Protein AF-X1VGZ5-F1 (afdb_monomer_lite)

Secondary structure (DSSP, 8-state):
----HHHHHTT-----HHHHHHHHHHHHHHS--S-THHHHTT-GGGTTS-HHHHHHHHHHHHHHHHHHHHHHT---EEEES--HHHHHHHHHHHHHTT--EEEEEE-SSTT-EEEESSTT--GGGS-TTS-----HHHHHHHHHHHHHHHHHHT--

Radius of gyration: 18.57 Å; chains: 1; bounding box: 44×30×51 Å

Foldseek 3Di:
DDPPPPLVVLVPDDDDLVVLVVLLVVVVVLFPDPHLCQLPVPPPVCPPPDVSVSSSSLSSLLVSLLVVCVVVVQQEAEDEDDRRNNLVSNVRSCVSVVHFYWYWYDDPDPPDIDIDRDPPPDPVPPPPVDDPPDDPVSVVVVVVVVVVVVVVVVPD

Sequence (156 aa):
LSAFPLADNAYRSTRDITEIEAECKSINEEYPFPSLKVLYFADRELQREPEKLCIERSVRYIRSLERLFEKEQIHILISSVGGEMGRTSTYYVAQKMNVPTYYFNYFPFYDTHVILKKLDANLLSVDMSKKLDLSEQEWRRAEEIIEQVRRANVSV

pLDDT: mean 73.47, std 17.09, range [29.59, 92.25]

Structure (mmCIF, N/CA/C/O backbone):
data_AF-X1VGZ5-F1
#
_entry.id   AF-X1VGZ5-F1
#
loop_
_atom_site.group_PDB
_atom_site.id
_atom_site.type_symbol
_atom_site.label_atom_id
_atom_site.label_alt_id
_atom_site.label_comp_id
_atom_site.label_asym_id
_atom_site.label_entity_id
_atom_site.label_seq_id
_atom_site.pdbx_PDB_ins_code
_atom_site.Cartn_x
_atom_site.Cartn_y
_atom_site.Cartn_z
_atom_site.occupancy
_atom_site.B_iso_or_equiv
_atom_site.auth_seq_id
_atom_site.auth_comp_id
_atom_site.auth_asym_id
_atom_site.auth_atom_id
_atom_site.pdbx_PDB_model_num
ATOM 1 N N . LEU A 1 1 ? 1.182 18.847 -10.108 1.00 29.84 1 LEU A N 1
ATOM 2 C CA . LEU A 1 1 ? 0.117 18.019 -10.717 1.00 29.84 1 LEU A CA 1
ATOM 3 C C . LEU A 1 1 ? -0.317 16.997 -9.674 1.00 29.84 1 LEU A C 1
ATOM 5 O O . LEU A 1 1 ? 0.401 16.041 -9.422 1.00 29.84 1 LEU A O 1
ATOM 9 N N . SER A 1 2 ? -1.401 17.304 -8.962 1.00 29.59 2 SER A N 1
ATOM 10 C CA . SER A 1 2 ? -1.931 16.550 -7.820 1.00 29.59 2 SER A CA 1
ATOM 11 C C . SER A 1 2 ? -2.699 15.315 -8.302 1.00 29.59 2 SER A C 1
ATOM 13 O O . SER A 1 2 ? -3.854 15.423 -8.706 1.00 29.59 2 SER A O 1
ATOM 15 N N . ALA A 1 3 ? -2.058 14.148 -8.296 1.00 30.77 3 ALA A N 1
ATOM 16 C CA . ALA A 1 3 ? -2.617 12.925 -8.877 1.00 30.77 3 ALA A CA 1
ATOM 17 C C . ALA A 1 3 ? -3.533 12.101 -7.941 1.00 30.77 3 ALA A C 1
ATOM 19 O O . ALA A 1 3 ? -3.891 10.987 -8.298 1.00 30.77 3 ALA A O 1
ATOM 20 N N . PHE A 1 4 ? -3.965 12.615 -6.779 1.00 40.72 4 PHE A N 1
ATOM 21 C CA . PHE A 1 4 ? -4.873 11.875 -5.879 1.00 40.72 4 PHE A CA 1
ATOM 22 C C . PHE A 1 4 ? -6.120 12.648 -5.377 1.00 40.72 4 PHE A C 1
ATOM 24 O O . PHE A 1 4 ? -6.412 12.620 -4.183 1.00 40.72 4 PHE A O 1
ATOM 31 N N . PRO A 1 5 ? -6.949 13.273 -6.243 1.00 35.72 5 PRO A N 1
ATOM 32 C CA . PRO A 1 5 ? -8.217 13.879 -5.801 1.00 35.72 5 PRO A CA 1
ATOM 33 C C . PRO A 1 5 ? -9.252 12.855 -5.289 1.00 35.72 5 PRO A C 1
ATOM 35 O O . PRO A 1 5 ? -10.221 13.222 -4.626 1.00 35.72 5 PRO A O 1
ATOM 38 N N . LEU A 1 6 ? -9.074 11.565 -5.604 1.00 39.41 6 LEU A N 1
ATOM 39 C CA . LEU A 1 6 ? -10.012 10.500 -5.231 1.00 39.41 6 LEU A CA 1
ATOM 40 C C . LEU A 1 6 ? -9.870 10.050 -3.767 1.00 39.41 6 LEU A C 1
ATOM 42 O O . LEU A 1 6 ? -10.851 9.599 -3.180 1.00 39.41 6 LEU A O 1
ATOM 46 N N . ALA A 1 7 ? -8.696 10.227 -3.152 1.00 40.31 7 ALA A N 1
ATOM 47 C CA . ALA A 1 7 ? -8.499 9.928 -1.732 1.00 40.31 7 ALA A CA 1
ATOM 48 C C . ALA A 1 7 ? -8.963 11.084 -0.823 1.00 40.31 7 ALA A C 1
ATOM 50 O O . ALA A 1 7 ? -9.527 10.836 0.242 1.00 40.31 7 ALA A O 1
ATOM 51 N N . ASP A 1 8 ? -8.810 12.335 -1.271 1.00 38.69 8 ASP A N 1
ATOM 52 C CA . ASP A 1 8 ? -9.195 13.531 -0.501 1.00 38.69 8 ASP A CA 1
ATOM 53 C C . ASP A 1 8 ? -10.716 13.713 -0.367 1.00 38.69 8 ASP A C 1
ATOM 55 O O . ASP A 1 8 ? -11.207 14.212 0.647 1.00 38.69 8 ASP A O 1
ATOM 59 N N . ASN A 1 9 ? -11.505 13.263 -1.347 1.00 36.88 9 ASN A N 1
ATOM 60 C CA . ASN A 1 9 ? -12.968 13.315 -1.242 1.00 36.88 9 ASN A CA 1
ATOM 61 C C . ASN A 1 9 ? -13.556 12.167 -0.401 1.00 36.88 9 ASN A C 1
ATOM 63 O O . ASN A 1 9 ? -14.616 12.335 0.201 1.00 36.88 9 ASN A O 1
ATOM 67 N N . ALA A 1 10 ? -12.850 11.037 -0.270 1.00 43.88 10 ALA A N 1
ATOM 68 C CA . ALA A 1 10 ? -13.209 9.962 0.664 1.00 43.88 10 ALA A CA 1
ATOM 69 C C . ALA A 1 10 ? -12.905 10.319 2.138 1.00 43.88 10 ALA A C 1
ATOM 71 O O . ALA A 1 10 ? -13.351 9.636 3.061 1.00 43.88 10 ALA A O 1
ATOM 72 N N . TYR A 1 11 ? -12.168 11.410 2.369 1.00 47.75 11 TYR A N 1
ATOM 73 C CA . TYR A 1 11 ? -11.652 11.821 3.674 1.00 47.75 11 TYR A CA 1
ATOM 74 C C . TYR A 1 11 ? -12.728 12.382 4.624 1.00 47.75 11 TYR A C 1
ATOM 76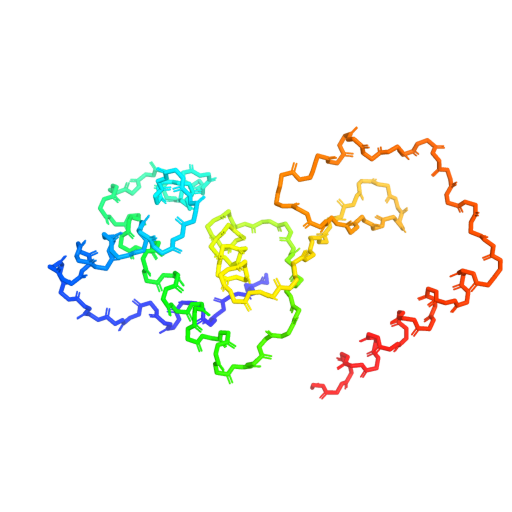 O O . TYR A 1 11 ? -12.555 12.347 5.842 1.00 47.75 11 TYR A O 1
ATOM 84 N N . ARG A 1 12 ? -13.867 12.863 4.099 1.00 43.47 12 ARG A N 1
ATOM 85 C CA . ARG A 1 12 ? -14.911 13.590 4.858 1.00 43.47 12 ARG A CA 1
ATOM 86 C C . ARG A 1 12 ? -16.073 12.721 5.368 1.00 43.47 12 ARG A C 1
ATOM 88 O O . ARG A 1 12 ? -17.225 13.137 5.318 1.00 43.47 12 ARG A O 1
ATOM 95 N N . SER A 1 13 ? -15.800 11.521 5.874 1.00 47.62 13 SER A N 1
ATOM 96 C CA . SER A 1 13 ? -16.806 10.708 6.583 1.00 47.62 13 SER A CA 1
ATOM 97 C C . SER A 1 13 ? -16.559 10.748 8.095 1.00 47.62 13 SER A C 1
ATOM 99 O O . SER A 1 13 ? -15.479 10.414 8.562 1.00 47.62 13 SER A O 1
ATOM 101 N N . THR A 1 14 ? -17.524 11.200 8.886 1.00 44.59 14 THR A N 1
ATOM 102 C CA . THR A 1 14 ? -17.449 11.332 10.352 1.00 44.59 14 THR A CA 1
ATOM 103 C C . THR A 1 14 ? -17.743 9.998 11.052 1.00 44.59 14 THR A C 1
ATOM 105 O O . THR A 1 14 ? -18.816 9.842 11.630 1.00 44.59 14 THR A O 1
ATOM 108 N N . ARG A 1 15 ? -16.843 9.011 10.964 1.00 55.06 15 ARG A N 1
ATOM 109 C CA . ARG A 1 15 ? -16.943 7.803 11.806 1.00 55.06 15 ARG A CA 1
ATOM 110 C C . ARG A 1 15 ? -16.555 8.114 13.252 1.00 55.06 15 ARG A C 1
ATOM 112 O O . ARG A 1 15 ? -15.675 8.947 13.477 1.00 55.06 15 ARG A O 1
ATOM 119 N N . ASP A 1 16 ? -17.233 7.472 14.201 1.00 61.25 16 ASP A N 1
ATOM 120 C CA . ASP A 1 16 ? -16.986 7.636 15.638 1.00 61.25 16 ASP A CA 1
ATOM 121 C C . ASP A 1 16 ? -15.626 7.018 16.021 1.00 61.25 16 ASP A C 1
ATOM 123 O O . ASP A 1 16 ? -15.135 6.075 15.402 1.00 61.25 16 ASP A O 1
ATOM 127 N N . ILE A 1 17 ? -14.982 7.560 17.048 1.00 61.06 17 ILE A N 1
ATOM 128 C CA . ILE A 1 17 ? -13.629 7.194 17.479 1.00 61.06 17 ILE A CA 1
ATOM 129 C C . ILE A 1 17 ? -13.550 5.747 17.985 1.00 61.06 17 ILE A C 1
ATOM 131 O O . ILE A 1 17 ? -12.519 5.093 17.842 1.00 61.06 17 ILE A O 1
ATOM 135 N N . THR A 1 18 ? -14.659 5.243 18.526 1.00 61.91 18 THR A N 1
ATOM 136 C CA . THR A 1 18 ? -14.844 3.855 18.968 1.00 61.91 18 THR A CA 1
ATOM 137 C C . THR A 1 18 ? 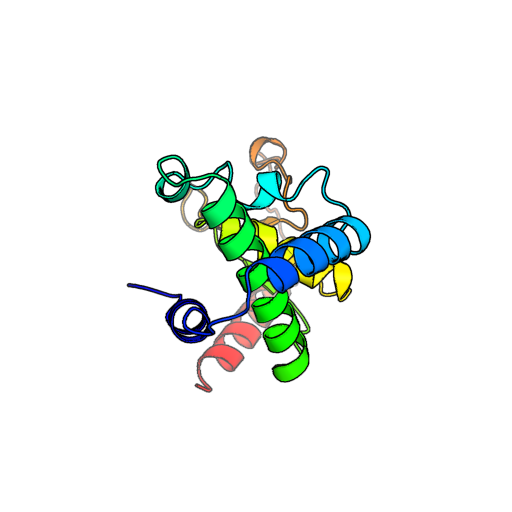-14.875 2.882 17.786 1.00 61.91 18 THR A C 1
ATOM 139 O O . THR A 1 18 ? -14.336 1.779 17.876 1.00 61.91 18 THR A O 1
ATOM 142 N N . GLU A 1 19 ? -15.413 3.307 16.641 1.00 76.81 19 GLU A N 1
ATOM 143 C CA . GLU A 1 19 ? -15.380 2.535 15.396 1.00 76.81 19 GLU A CA 1
ATOM 144 C C . GLU A 1 19 ? -13.953 2.450 14.843 1.00 76.81 19 GLU A C 1
ATOM 146 O O . GLU A 1 19 ? -13.556 1.404 14.338 1.00 76.81 19 GLU A O 1
ATOM 151 N N . ILE A 1 20 ? -13.148 3.510 14.986 1.00 78.62 20 ILE A N 1
ATOM 152 C CA . ILE A 1 20 ? -11.747 3.520 14.534 1.00 78.62 20 ILE A CA 1
ATOM 153 C C . ILE A 1 20 ? -10.878 2.545 15.334 1.00 78.62 20 ILE A C 1
ATOM 155 O O . ILE A 1 20 ? -10.014 1.897 14.749 1.00 78.62 20 ILE A O 1
ATOM 159 N N . GLU A 1 21 ? -11.090 2.401 16.643 1.00 82.00 21 GLU A N 1
ATOM 160 C CA . GLU A 1 21 ? -10.340 1.438 17.465 1.00 82.00 21 GLU A CA 1
ATOM 161 C C . GLU A 1 21 ? -10.685 -0.015 17.108 1.00 82.00 21 GLU A C 1
ATOM 163 O O . GLU A 1 21 ? -9.785 -0.848 16.958 1.00 82.00 21 GLU A O 1
ATOM 168 N N . ALA A 1 22 ? -11.971 -0.312 16.904 1.00 85.12 22 ALA A N 1
ATOM 169 C CA . ALA A 1 22 ? -12.416 -1.626 16.448 1.00 85.12 22 ALA A CA 1
ATOM 170 C C . ALA A 1 22 ? -11.883 -1.952 15.041 1.00 85.12 22 ALA A C 1
ATOM 172 O O . ALA A 1 22 ? -11.348 -3.038 14.814 1.00 85.12 22 ALA A O 1
ATOM 173 N N . GLU A 1 23 ? -11.956 -0.994 14.116 1.00 87.00 23 GLU A N 1
ATOM 174 C CA . GLU A 1 23 ? -11.421 -1.127 12.758 1.00 87.00 23 GLU A CA 1
ATOM 175 C C . GLU A 1 23 ? -9.897 -1.287 12.761 1.00 87.00 23 GLU A C 1
ATOM 177 O O . GLU A 1 23 ? -9.363 -2.134 12.056 1.00 87.00 23 GLU A O 1
ATOM 182 N N . CYS A 1 24 ? -9.183 -0.534 13.599 1.00 87.88 24 CYS A N 1
ATOM 183 C CA . CYS A 1 24 ? -7.741 -0.668 13.789 1.00 87.88 24 CYS A CA 1
ATOM 184 C C . CYS A 1 24 ? -7.366 -2.098 14.195 1.00 87.88 24 CYS A C 1
ATOM 186 O O . CYS A 1 24 ? -6.453 -2.690 13.614 1.00 87.88 24 CYS A O 1
ATOM 188 N N . LYS A 1 25 ? -8.090 -2.682 15.157 1.00 87.81 25 LYS A N 1
ATOM 189 C CA . LYS A 1 25 ? -7.889 -4.077 15.558 1.00 87.81 25 LYS A CA 1
ATOM 190 C C . LYS A 1 25 ? -8.152 -5.038 14.395 1.00 87.81 25 LYS A C 1
ATOM 192 O O . LYS A 1 25 ? -7.287 -5.856 14.104 1.00 87.81 25 LYS A O 1
ATOM 197 N N . SER A 1 26 ? -9.284 -4.887 13.707 1.00 89.94 26 SER A N 1
ATOM 198 C CA . SER A 1 26 ? -9.655 -5.723 12.555 1.00 89.94 26 SER A CA 1
ATOM 199 C C . SER A 1 26 ? -8.583 -5.694 11.462 1.00 89.94 26 SER A C 1
ATOM 201 O O . SER A 1 26 ? -8.126 -6.733 11.001 1.00 89.94 26 SER A O 1
ATOM 203 N N . ILE A 1 27 ? -8.087 -4.507 11.102 1.00 90.44 27 ILE A N 1
ATOM 204 C CA . ILE A 1 27 ? -7.053 -4.370 10.070 1.00 90.44 27 ILE A CA 1
ATOM 205 C C . ILE A 1 27 ? -5.731 -5.017 10.523 1.00 90.44 27 ILE A C 1
ATOM 207 O O . ILE A 1 27 ? -5.089 -5.687 9.717 1.00 90.44 27 ILE A O 1
ATOM 211 N N . ASN A 1 28 ? -5.321 -4.873 11.789 1.00 88.94 28 ASN A N 1
ATOM 212 C CA . ASN A 1 28 ? -4.113 -5.552 12.286 1.00 88.94 28 ASN A CA 1
ATOM 213 C C . ASN A 1 28 ? -4.223 -7.091 12.219 1.00 88.94 28 ASN A C 1
ATOM 215 O O . ASN A 1 28 ? -3.198 -7.761 12.138 1.00 88.94 28 ASN A O 1
ATOM 219 N N . GLU A 1 29 ? -5.434 -7.653 12.266 1.00 90.12 29 GLU A N 1
ATOM 220 C CA . GLU A 1 29 ? -5.677 -9.096 12.125 1.00 90.12 29 GLU A CA 1
ATOM 221 C C . GLU A 1 29 ? -5.744 -9.533 10.648 1.00 90.12 29 GLU A C 1
ATOM 223 O O . GLU A 1 29 ? -5.304 -10.627 10.299 1.00 90.12 29 GLU A O 1
ATOM 228 N N . GLU A 1 30 ? -6.273 -8.678 9.768 1.00 92.19 30 GLU A N 1
ATOM 229 C CA . GLU A 1 30 ? -6.483 -8.975 8.344 1.00 92.19 30 GLU A CA 1
ATOM 230 C C . GLU A 1 30 ? -5.215 -8.860 7.483 1.00 92.19 30 GLU A C 1
ATOM 232 O O . GLU A 1 30 ? -5.131 -9.494 6.428 1.00 92.19 30 GLU A O 1
ATOM 237 N N . TYR A 1 31 ? -4.248 -8.032 7.888 1.00 90.81 31 TYR A N 1
ATOM 238 C CA . TYR A 1 31 ? -3.082 -7.698 7.073 1.00 90.81 31 TYR A CA 1
ATOM 239 C C . TYR A 1 31 ? -1.763 -8.150 7.708 1.00 90.81 31 TYR A C 1
ATOM 241 O O . TYR A 1 31 ? -1.546 -7.957 8.902 1.00 90.81 31 TYR A O 1
ATOM 249 N N . PRO A 1 32 ? -0.808 -8.667 6.911 1.00 83.31 32 PRO A N 1
ATOM 250 C CA . PRO A 1 32 ? 0.450 -9.210 7.418 1.00 83.31 32 PRO A CA 1
ATOM 251 C C . PRO A 1 32 ? 1.512 -8.122 7.664 1.00 83.31 32 PRO A C 1
ATOM 253 O O . PRO A 1 32 ? 2.673 -8.298 7.294 1.00 83.31 32 PRO A O 1
ATOM 256 N N . PHE A 1 33 ? 1.143 -6.977 8.246 1.00 83.69 33 PHE A N 1
ATOM 257 C CA . PHE A 1 33 ? 2.120 -5.966 8.655 1.00 83.69 33 PHE A CA 1
ATOM 258 C C . PHE A 1 33 ? 2.448 -6.057 10.155 1.00 83.69 33 PHE A C 1
ATOM 260 O O . PHE A 1 33 ? 1.590 -6.427 10.949 1.00 83.69 33 PHE A O 1
ATOM 267 N N . PRO A 1 34 ? 3.668 -5.676 10.588 1.00 81.81 34 PRO A N 1
ATOM 268 C CA . PRO A 1 34 ? 4.038 -5.721 12.008 1.00 81.81 34 PRO A CA 1
ATOM 269 C C . PRO A 1 34 ? 3.218 -4.768 12.890 1.00 81.81 34 PRO A C 1
ATOM 271 O O . PRO A 1 34 ? 3.053 -4.998 14.084 1.00 81.81 34 PRO A O 1
ATOM 274 N N . SER A 1 35 ? 2.779 -3.648 12.314 1.00 86.75 35 SER A N 1
ATOM 275 C CA . SER A 1 35 ? 1.977 -2.611 12.960 1.00 86.75 35 SER A CA 1
ATOM 276 C C . SER A 1 35 ? 1.447 -1.653 11.895 1.00 86.75 35 SER A C 1
ATOM 278 O O . SER A 1 35 ? 2.161 -1.365 10.932 1.00 86.75 35 SER A O 1
ATOM 280 N N . LEU A 1 36 ? 0.267 -1.064 12.120 1.00 88.38 36 LEU A N 1
ATOM 281 C CA . LEU A 1 36 ? -0.260 0.057 11.324 1.00 88.38 36 LEU A CA 1
ATOM 282 C C . LEU A 1 36 ? 0.729 1.219 11.164 1.00 88.38 36 LEU A C 1
ATOM 284 O O . LEU A 1 36 ? 0.661 1.952 10.179 1.00 88.38 36 LEU A O 1
ATOM 288 N N . LYS A 1 37 ? 1.690 1.363 12.085 1.00 90.31 37 LYS A N 1
ATOM 289 C CA . LYS A 1 37 ? 2.758 2.362 11.996 1.00 90.31 37 LYS A CA 1
ATOM 290 C C . LYS A 1 37 ? 3.565 2.272 10.705 1.00 90.31 37 LYS A C 1
ATOM 292 O O . LYS A 1 37 ? 4.042 3.298 10.227 1.00 90.31 37 LYS A O 1
ATOM 297 N N . VAL A 1 38 ? 3.663 1.087 10.098 1.00 89.69 38 VAL A N 1
ATOM 298 C CA . VAL A 1 38 ? 4.337 0.904 8.805 1.00 89.69 38 VAL A CA 1
ATOM 299 C C . VAL A 1 38 ? 3.728 1.772 7.700 1.00 89.69 38 VAL A C 1
ATOM 301 O O . VAL A 1 38 ? 4.435 2.145 6.771 1.00 89.69 38 VAL A O 1
ATOM 304 N N . LEU A 1 39 ? 2.440 2.114 7.807 1.00 89.81 39 LEU A N 1
ATOM 305 C CA . LEU A 1 39 ? 1.731 2.874 6.785 1.00 89.81 39 LEU A CA 1
ATOM 306 C C . LEU A 1 39 ? 2.100 4.359 6.819 1.00 89.81 39 LEU A C 1
ATOM 308 O O . LEU A 1 39 ? 2.238 4.958 5.767 1.00 89.81 39 LEU A O 1
ATOM 312 N N . TYR A 1 40 ? 2.299 4.958 7.993 1.00 89.38 40 TYR A N 1
ATOM 313 C CA . TYR A 1 40 ? 2.474 6.413 8.103 1.00 89.38 40 TYR A CA 1
ATOM 314 C C . TYR A 1 40 ? 3.866 6.868 8.550 1.00 89.38 40 TYR A C 1
ATOM 316 O O . TYR A 1 40 ? 4.175 8.050 8.414 1.00 89.38 40 TYR A O 1
ATOM 324 N N . PHE A 1 41 ? 4.723 5.990 9.095 1.00 88.44 41 PHE A N 1
ATOM 325 C CA . PHE A 1 41 ? 5.983 6.438 9.719 1.00 88.44 41 PHE A CA 1
ATOM 326 C C . PHE A 1 41 ? 6.942 7.142 8.746 1.00 88.44 41 PHE A C 1
ATOM 328 O O . PHE A 1 41 ? 7.715 8.011 9.158 1.00 88.44 41 PHE A O 1
ATOM 335 N N . ALA A 1 42 ? 6.914 6.738 7.474 1.00 84.38 42 ALA A N 1
ATOM 336 C CA . ALA A 1 42 ? 7.812 7.237 6.443 1.00 84.38 42 ALA A CA 1
ATOM 337 C C . ALA A 1 42 ? 7.281 8.503 5.748 1.00 84.38 42 ALA A C 1
ATOM 339 O O . ALA A 1 42 ? 8.037 9.168 5.039 1.00 84.38 42 ALA A O 1
ATOM 340 N N . ASP A 1 43 ? 6.022 8.888 5.987 1.00 85.69 43 ASP A N 1
ATOM 341 C CA . ASP A 1 43 ? 5.463 10.117 5.432 1.00 85.69 43 ASP A CA 1
ATOM 342 C C . ASP A 1 43 ? 5.828 11.323 6.293 1.00 85.69 43 ASP A C 1
ATOM 344 O O . ASP A 1 43 ? 5.343 11.519 7.409 1.00 85.69 43 ASP A O 1
ATOM 348 N N . ARG A 1 44 ? 6.677 12.184 5.727 1.00 85.31 44 ARG A N 1
ATOM 349 C CA . ARG A 1 44 ? 7.187 13.393 6.384 1.00 85.31 44 ARG A CA 1
ATOM 350 C C . ARG A 1 44 ? 6.074 14.322 6.876 1.00 85.31 44 ARG A C 1
ATOM 352 O O . ARG A 1 44 ? 6.230 14.955 7.917 1.00 85.31 44 ARG A O 1
ATOM 359 N N . GLU A 1 45 ? 4.968 14.402 6.143 1.00 84.31 45 GLU A N 1
ATOM 360 C CA . GLU A 1 45 ? 3.815 15.241 6.492 1.00 84.31 45 GLU A CA 1
ATOM 361 C C . GLU A 1 45 ? 3.110 14.766 7.769 1.00 84.31 45 GLU A C 1
ATOM 363 O O . GLU A 1 45 ? 2.571 15.579 8.514 1.00 84.31 45 GLU A O 1
ATOM 368 N N . LEU A 1 46 ? 3.176 13.466 8.070 1.00 85.25 46 LEU A N 1
ATOM 369 C CA . LEU A 1 46 ? 2.522 12.853 9.227 1.00 85.25 46 LEU A CA 1
ATOM 370 C C . LEU A 1 46 ? 3.416 12.821 10.475 1.00 85.25 46 LEU A C 1
ATOM 372 O O . LEU A 1 46 ? 2.934 12.546 11.568 1.00 85.25 46 LEU A O 1
ATOM 376 N N . GLN A 1 47 ? 4.706 13.154 10.357 1.00 86.19 47 GLN A N 1
ATOM 377 C CA . GLN A 1 47 ? 5.652 13.108 11.484 1.00 86.19 47 GLN A CA 1
ATOM 378 C C . GLN A 1 47 ? 5.353 14.118 12.600 1.00 86.19 47 GLN A C 1
ATOM 380 O O . GLN A 1 47 ? 5.830 13.946 13.720 1.00 86.19 47 GLN A O 1
ATOM 385 N N . ARG A 1 48 ? 4.612 15.191 12.300 1.00 89.00 48 ARG A N 1
ATOM 386 C CA . ARG A 1 48 ? 4.240 16.235 13.273 1.00 89.00 48 ARG A CA 1
ATOM 387 C C . ARG A 1 48 ? 2.819 16.085 13.804 1.00 89.00 48 ARG A C 1
ATOM 389 O O . ARG A 1 48 ? 2.418 16.853 14.674 1.00 89.00 48 ARG A O 1
ATOM 396 N N . GLU A 1 49 ? 2.069 15.135 13.264 1.00 91.81 49 GLU A N 1
ATOM 397 C CA . GLU A 1 49 ? 0.680 14.913 13.629 1.00 91.81 49 GLU A CA 1
ATOM 398 C C . GLU A 1 49 ? 0.586 14.003 14.864 1.00 91.81 49 GLU A C 1
ATOM 400 O O . GLU A 1 49 ? 1.463 13.161 15.090 1.00 91.81 49 GLU A O 1
ATOM 405 N N . PRO A 1 50 ? -0.476 14.124 15.678 1.00 92.19 50 PRO A N 1
ATOM 406 C CA . PRO A 1 50 ? -0.733 13.179 16.756 1.00 92.19 50 PRO A CA 1
ATOM 407 C C . PRO A 1 50 ? -0.876 11.751 16.214 1.00 92.19 50 PRO A C 1
ATOM 409 O O . PRO A 1 50 ? -1.597 11.524 15.244 1.00 92.19 50 PRO A O 1
ATOM 412 N N . GLU A 1 51 ? -0.275 10.765 16.886 1.00 89.50 51 GLU A N 1
ATOM 413 C CA . GLU A 1 51 ? -0.301 9.361 16.435 1.00 89.50 51 GLU A CA 1
ATOM 414 C C . GLU A 1 51 ? -1.724 8.836 16.206 1.00 89.50 51 GLU A C 1
ATOM 416 O O . GLU A 1 51 ? -1.985 8.135 15.229 1.00 89.50 51 GLU A O 1
ATOM 421 N N . LYS A 1 52 ? -2.672 9.256 17.050 1.00 88.81 52 LYS A N 1
ATOM 422 C CA . LYS A 1 52 ? -4.092 8.924 16.899 1.00 88.81 52 LYS A CA 1
ATOM 423 C C . LYS A 1 52 ? -4.655 9.344 15.536 1.00 88.81 52 LYS A C 1
ATOM 425 O O . LYS A 1 52 ? -5.380 8.572 14.915 1.00 88.81 52 LYS A O 1
ATOM 430 N N . LEU A 1 53 ? -4.293 10.536 15.057 1.00 87.81 53 LEU A N 1
ATOM 431 C CA . LEU A 1 53 ? -4.722 11.037 13.752 1.00 87.81 53 LEU A CA 1
ATOM 432 C C . LEU A 1 53 ? -4.076 10.234 12.616 1.00 87.81 53 LEU A C 1
ATOM 434 O O . LEU A 1 53 ? -4.737 9.923 11.629 1.00 87.81 53 LEU A O 1
ATOM 438 N N . CYS A 1 54 ? -2.805 9.857 12.756 1.00 90.12 54 CYS A N 1
ATOM 439 C CA . CYS A 1 54 ? -2.108 9.028 11.771 1.00 90.12 54 CYS A CA 1
ATOM 440 C C . CYS A 1 54 ? -2.736 7.633 11.641 1.00 90.12 54 CYS A C 1
ATOM 442 O O . CYS A 1 54 ? -2.944 7.150 10.525 1.00 90.12 54 CYS A O 1
ATOM 444 N N . ILE A 1 55 ? -3.091 7.011 12.769 1.00 90.12 55 ILE A N 1
ATOM 445 C CA . ILE A 1 55 ? -3.805 5.729 12.805 1.00 90.12 55 ILE A CA 1
ATOM 446 C C . ILE A 1 55 ? -5.166 5.868 12.126 1.00 90.12 55 ILE A C 1
ATOM 448 O O . ILE A 1 55 ? -5.476 5.094 11.223 1.00 90.12 55 ILE A O 1
ATOM 452 N N . GLU A 1 56 ? -5.954 6.877 12.503 1.00 88.75 56 GLU A N 1
ATOM 453 C CA . GLU A 1 56 ? -7.271 7.117 11.912 1.00 88.75 56 GLU A CA 1
ATOM 454 C C . GLU A 1 56 ? -7.189 7.280 10.387 1.00 88.75 56 GLU A C 1
ATOM 456 O O . GLU A 1 56 ? -7.941 6.641 9.647 1.00 88.75 56 GLU A O 1
ATOM 461 N N . ARG A 1 57 ? -6.243 8.096 9.906 1.00 88.06 57 ARG A N 1
ATOM 462 C CA . ARG A 1 57 ? -5.997 8.290 8.471 1.00 88.06 57 ARG A CA 1
ATOM 463 C C . ARG A 1 57 ? -5.646 6.973 7.786 1.00 88.06 57 ARG A C 1
ATOM 465 O O . ARG A 1 57 ? -6.233 6.663 6.755 1.00 88.06 57 ARG A O 1
ATOM 472 N N . SER A 1 58 ? -4.768 6.176 8.386 1.00 90.12 58 SER A N 1
ATOM 473 C CA . SER A 1 58 ? -4.330 4.888 7.837 1.00 90.12 58 SER A CA 1
ATOM 474 C C . SER A 1 58 ? -5.479 3.883 7.716 1.00 90.12 58 SER A C 1
ATOM 476 O O . SER A 1 58 ? -5.674 3.291 6.655 1.00 90.12 58 SER A O 1
ATOM 478 N N . VAL A 1 59 ? -6.293 3.744 8.769 1.00 90.81 59 VAL A N 1
ATOM 479 C CA . VAL A 1 59 ? -7.489 2.882 8.788 1.00 90.81 59 VAL A CA 1
ATOM 480 C C . VAL A 1 59 ? -8.454 3.279 7.672 1.00 90.81 59 VAL A C 1
ATOM 482 O O . VAL A 1 59 ? -8.881 2.446 6.869 1.00 90.81 59 VAL A O 1
ATOM 485 N N . ARG A 1 60 ? -8.769 4.576 7.573 1.00 86.50 60 ARG A N 1
ATOM 486 C CA . ARG A 1 60 ? -9.664 5.110 6.537 1.00 86.50 60 ARG A CA 1
ATOM 487 C C . ARG A 1 60 ? -9.118 4.875 5.136 1.00 86.50 60 ARG A C 1
ATOM 489 O O . ARG A 1 60 ? -9.893 4.558 4.231 1.00 86.50 60 ARG A O 1
ATOM 496 N N . TYR A 1 61 ? -7.811 5.039 4.957 1.00 87.69 61 TYR A N 1
ATOM 497 C CA . TYR A 1 61 ? -7.150 4.870 3.672 1.00 87.69 61 TYR A CA 1
ATOM 498 C C . TYR A 1 61 ? -7.242 3.418 3.192 1.00 87.69 61 TYR A C 1
ATOM 500 O O . TYR A 1 61 ? -7.711 3.180 2.081 1.00 87.69 61 TYR A O 1
ATOM 508 N N . ILE A 1 62 ? -6.926 2.450 4.060 1.00 92.00 62 ILE A N 1
ATOM 509 C CA . ILE A 1 62 ? -7.066 1.014 3.772 1.00 92.00 62 ILE A CA 1
ATOM 510 C C . ILE A 1 62 ? -8.503 0.670 3.372 1.00 92.00 62 ILE A C 1
ATOM 512 O O . ILE A 1 62 ? -8.722 0.162 2.274 1.00 92.00 62 ILE A O 1
ATOM 516 N N . ARG A 1 63 ? -9.500 1.025 4.194 1.00 90.38 63 ARG A N 1
ATOM 517 C CA . ARG A 1 63 ? -10.909 0.710 3.890 1.00 90.38 63 ARG A CA 1
ATOM 518 C C . ARG A 1 63 ? -11.408 1.378 2.610 1.00 90.38 63 ARG A C 1
ATOM 520 O O . ARG A 1 63 ? -12.285 0.854 1.929 1.00 90.38 63 ARG A O 1
ATOM 527 N N . SER A 1 64 ? -10.891 2.560 2.285 1.00 87.69 64 SER A N 1
ATOM 528 C CA . SER A 1 64 ? -11.251 3.249 1.043 1.00 87.69 64 SER A CA 1
ATOM 529 C C . SER A 1 64 ? -10.647 2.565 -0.177 1.00 87.69 64 SER A C 1
ATOM 531 O O . SER A 1 64 ? -11.328 2.438 -1.190 1.00 87.69 64 SER A O 1
ATOM 533 N N . LEU A 1 65 ? -9.409 2.084 -0.067 1.00 90.00 65 LEU A N 1
ATOM 534 C CA . LEU A 1 65 ? -8.759 1.305 -1.112 1.00 90.00 65 LEU A CA 1
ATOM 535 C C . LEU A 1 65 ? -9.439 -0.046 -1.332 1.00 90.00 65 LEU A C 1
ATOM 537 O O . LEU A 1 65 ? -9.639 -0.412 -2.481 1.00 90.00 65 LEU A O 1
ATOM 541 N N . GLU A 1 66 ? -9.851 -0.755 -0.279 1.00 90.31 66 GLU A N 1
ATOM 542 C CA . GLU A 1 66 ? -10.618 -2.003 -0.428 1.00 90.31 66 GLU A CA 1
ATOM 543 C C . GLU A 1 66 ? -11.893 -1.774 -1.246 1.00 90.31 66 GLU A C 1
ATOM 545 O O . GLU A 1 66 ? -12.102 -2.425 -2.267 1.00 90.31 66 GLU A O 1
ATOM 550 N N . ARG A 1 67 ? -12.689 -0.763 -0.866 1.00 89.94 67 ARG A N 1
ATOM 551 C CA . ARG A 1 67 ? -13.897 -0.383 -1.614 1.00 89.94 67 ARG A CA 1
ATOM 552 C C . ARG A 1 67 ? -13.591 -0.021 -3.064 1.00 89.94 67 ARG A C 1
ATOM 554 O O . ARG A 1 67 ? -14.379 -0.337 -3.949 1.00 89.94 67 ARG A O 1
ATOM 561 N N . LEU A 1 68 ? -12.478 0.669 -3.307 1.00 86.81 68 LEU A N 1
ATOM 562 C CA . LEU A 1 68 ? -12.060 1.044 -4.654 1.00 86.81 68 LEU A CA 1
ATOM 563 C C . LEU A 1 68 ? -11.693 -0.191 -5.485 1.00 86.81 68 LEU A C 1
ATOM 565 O O . LEU A 1 68 ? -12.153 -0.315 -6.614 1.00 86.81 68 LEU A O 1
ATOM 569 N N . PHE A 1 69 ? -10.898 -1.105 -4.930 1.00 89.31 69 PHE A N 1
ATOM 570 C CA . PHE A 1 69 ? -10.482 -2.324 -5.619 1.00 89.31 69 PHE A CA 1
ATOM 571 C C . PHE A 1 69 ? -11.673 -3.222 -5.961 1.00 89.31 69 PHE A C 1
ATOM 573 O O . PHE A 1 69 ? -11.740 -3.734 -7.077 1.00 89.31 69 PHE A O 1
ATOM 580 N N . GLU A 1 70 ? -12.620 -3.378 -5.032 1.00 88.62 70 GLU A N 1
ATOM 581 C CA . GLU A 1 70 ? -13.857 -4.136 -5.253 1.00 88.62 70 GLU A CA 1
ATOM 582 C C . GLU A 1 70 ? -14.722 -3.499 -6.338 1.00 88.62 70 GLU A C 1
ATOM 584 O O . GLU A 1 70 ? -15.174 -4.183 -7.256 1.00 88.62 70 GLU A O 1
ATOM 589 N N . LYS A 1 71 ? -14.939 -2.182 -6.244 1.00 90.31 71 LYS A N 1
ATOM 590 C CA . LYS A 1 71 ? -15.799 -1.443 -7.171 1.00 90.31 71 LYS A CA 1
ATOM 591 C C . LYS A 1 71 ? -15.250 -1.454 -8.595 1.00 90.31 71 LYS A C 1
ATOM 593 O O . LYS A 1 71 ? -16.012 -1.663 -9.533 1.00 90.31 71 LYS A O 1
ATOM 598 N N . GLU A 1 72 ? -13.956 -1.196 -8.749 1.00 89.56 72 GLU A N 1
ATOM 599 C CA . GLU A 1 72 ? -13.314 -1.036 -10.058 1.00 89.56 72 GLU A CA 1
ATOM 600 C C . GLU A 1 72 ? -12.740 -2.356 -10.601 1.00 89.56 72 GLU A C 1
ATOM 602 O O . GLU A 1 72 ? -12.159 -2.367 -11.682 1.00 89.56 72 GLU A O 1
ATOM 607 N N . GLN A 1 73 ? -12.891 -3.467 -9.867 1.00 88.88 73 GLN A N 1
ATOM 608 C CA . GLN A 1 73 ? -12.391 -4.796 -10.243 1.00 88.88 73 GLN A CA 1
ATOM 609 C C . GLN A 1 73 ? -10.914 -4.773 -10.664 1.00 88.88 73 GLN A C 1
ATOM 611 O O . GLN A 1 73 ? -10.523 -5.264 -11.721 1.00 88.88 73 GLN A O 1
ATOM 616 N N . ILE A 1 74 ? -10.071 -4.165 -9.829 1.00 80.44 74 ILE A N 1
ATOM 617 C CA . ILE A 1 74 ? -8.654 -3.975 -10.150 1.00 80.44 74 ILE A CA 1
ATOM 618 C C . ILE A 1 74 ? -7.956 -5.336 -10.285 1.00 80.44 74 ILE A C 1
ATOM 620 O O . ILE A 1 74 ? -7.875 -6.103 -9.329 1.00 80.44 74 ILE A O 1
ATOM 624 N N . HIS A 1 75 ? -7.414 -5.622 -11.472 1.00 82.19 75 HIS A N 1
ATOM 625 C CA . HIS A 1 75 ? -6.723 -6.885 -11.768 1.00 82.19 75 HIS A CA 1
ATOM 626 C C . HIS A 1 75 ? -5.196 -6.787 -11.725 1.00 82.19 75 HIS A C 1
ATOM 628 O O . HIS A 1 75 ? -4.522 -7.805 -11.601 1.00 82.19 75 HIS A O 1
ATOM 634 N N . ILE A 1 76 ? -4.639 -5.581 -11.852 1.00 83.31 76 ILE A N 1
ATOM 635 C CA . ILE A 1 76 ? -3.200 -5.310 -11.792 1.00 83.31 76 ILE A CA 1
ATOM 636 C C . ILE A 1 76 ? -3.007 -3.956 -11.110 1.00 83.31 76 ILE A C 1
ATOM 638 O O . ILE A 1 76 ? -3.666 -2.983 -11.473 1.00 83.31 76 ILE A O 1
ATOM 642 N N . LEU A 1 77 ? -2.070 -3.880 -10.164 1.00 83.56 77 LEU A N 1
ATOM 643 C CA . LEU A 1 77 ? -1.637 -2.625 -9.562 1.00 83.56 77 LEU A CA 1
ATOM 644 C C . LEU A 1 77 ? -0.282 -2.204 -10.137 1.00 83.56 77 LEU A C 1
ATOM 646 O O . LEU A 1 77 ? 0.698 -2.943 -10.043 1.00 83.56 77 LEU A O 1
ATOM 650 N N . ILE A 1 78 ? -0.208 -0.983 -10.667 1.00 82.50 78 ILE A N 1
ATOM 651 C CA . ILE A 1 78 ? 1.049 -0.336 -11.054 1.00 82.50 78 ILE A CA 1
ATOM 652 C C . ILE A 1 78 ? 1.237 0.884 -10.153 1.00 82.50 78 ILE A C 1
ATOM 654 O O . ILE A 1 78 ? 0.455 1.828 -10.215 1.00 82.50 78 ILE A O 1
ATOM 658 N N . SER A 1 79 ? 2.262 0.861 -9.303 1.00 78.62 79 SER A N 1
ATOM 659 C CA . SER A 1 79 ? 2.572 1.957 -8.382 1.00 78.62 79 SER A CA 1
ATOM 660 C C . SER A 1 79 ? 3.805 2.721 -8.850 1.00 78.62 79 SER A C 1
ATOM 662 O O . SER A 1 79 ? 4.852 2.128 -9.116 1.00 78.62 79 SER A O 1
ATOM 664 N N . SER A 1 80 ? 3.709 4.048 -8.882 1.00 69.31 80 SER A N 1
ATOM 665 C CA . SER A 1 80 ? 4.877 4.925 -8.982 1.00 69.31 80 SER A CA 1
ATOM 666 C C . SER A 1 80 ? 5.541 5.118 -7.615 1.00 69.31 80 SER A C 1
ATOM 668 O O . SER A 1 80 ? 4.984 4.753 -6.576 1.00 69.31 80 SER A O 1
ATOM 670 N N . VAL A 1 81 ? 6.736 5.707 -7.618 1.00 66.19 81 VAL A N 1
ATOM 671 C CA . VAL A 1 81 ? 7.436 6.148 -6.402 1.00 66.19 81 VAL A CA 1
ATOM 672 C C . VAL A 1 81 ? 6.811 7.436 -5.858 1.00 66.19 81 VAL A C 1
ATOM 674 O O . VAL A 1 81 ? 6.444 8.316 -6.636 1.00 66.19 81 VAL A O 1
ATOM 677 N N . GLY A 1 82 ? 6.741 7.556 -4.529 1.00 65.88 82 GLY A N 1
ATOM 678 C CA . GLY A 1 82 ? 6.240 8.732 -3.808 1.00 65.88 82 GLY A CA 1
ATOM 679 C C . GLY A 1 82 ? 4.970 8.448 -2.997 1.00 65.88 82 GLY A C 1
ATOM 680 O O . GLY A 1 82 ? 4.194 7.570 -3.359 1.00 65.88 82 GLY A O 1
ATOM 681 N N . GLY A 1 83 ? 4.781 9.191 -1.897 1.00 70.62 83 GLY A N 1
ATOM 682 C CA . GLY A 1 83 ? 3.660 9.036 -0.957 1.00 70.62 83 GLY A CA 1
ATOM 683 C C . GLY A 1 83 ? 3.671 7.674 -0.261 1.00 70.62 83 GLY A C 1
ATOM 684 O O . GLY A 1 83 ? 3.053 6.721 -0.738 1.00 70.62 83 GLY A O 1
ATOM 685 N N . GLU A 1 84 ? 4.377 7.564 0.863 1.00 82.50 84 GLU A N 1
ATOM 686 C CA . GLU A 1 84 ? 4.691 6.263 1.462 1.00 82.50 84 GLU A CA 1
ATOM 687 C C . GLU A 1 84 ? 3.454 5.553 2.016 1.00 82.50 84 GLU A C 1
ATOM 689 O O . GLU A 1 84 ? 3.310 4.343 1.817 1.00 82.50 84 GLU A O 1
ATOM 694 N N . MET A 1 85 ? 2.507 6.291 2.598 1.00 86.50 85 MET A N 1
ATOM 695 C CA . MET A 1 85 ? 1.219 5.754 3.035 1.00 86.50 85 MET A CA 1
ATOM 696 C C . MET A 1 85 ? 0.390 5.270 1.861 1.00 86.50 85 MET A C 1
ATOM 698 O O . MET A 1 85 ? -0.167 4.175 1.930 1.00 86.50 85 MET A O 1
ATOM 702 N N . GLY A 1 86 ? 0.345 6.033 0.768 1.00 85.31 86 GLY A N 1
ATOM 703 C CA . GLY A 1 86 ? -0.359 5.635 -0.448 1.00 85.31 86 GLY A CA 1
ATOM 704 C C . GLY A 1 86 ? 0.192 4.326 -1.004 1.00 85.31 86 GLY A C 1
ATOM 705 O O . GLY A 1 86 ? -0.526 3.330 -1.133 1.00 85.31 86 GLY A O 1
ATOM 706 N N . ARG A 1 87 ? 1.502 4.306 -1.254 1.00 86.12 87 ARG A N 1
ATOM 707 C CA . ARG A 1 87 ? 2.242 3.166 -1.803 1.00 86.12 87 ARG A CA 1
ATOM 708 C C . ARG A 1 87 ? 2.109 1.913 -0.939 1.00 86.12 87 ARG A C 1
ATOM 710 O O . ARG A 1 87 ? 1.789 0.838 -1.447 1.00 86.12 87 ARG A O 1
ATOM 717 N N . THR A 1 88 ? 2.339 2.051 0.364 1.00 88.12 88 THR A N 1
ATOM 718 C CA . THR A 1 88 ? 2.356 0.922 1.300 1.00 88.12 88 THR A CA 1
ATOM 719 C C . THR A 1 88 ? 0.947 0.380 1.530 1.00 88.12 88 THR A C 1
ATOM 721 O O . THR A 1 88 ? 0.744 -0.832 1.473 1.00 88.12 88 THR A O 1
ATOM 724 N N . SER A 1 89 ? -0.049 1.253 1.704 1.00 90.50 89 SER A N 1
ATOM 725 C CA . SER A 1 89 ? -1.442 0.827 1.896 1.00 90.50 89 SER A CA 1
ATOM 726 C C . SER A 1 89 ? -1.989 0.108 0.663 1.00 90.50 89 SER A C 1
ATOM 728 O O . SER A 1 89 ? -2.572 -0.968 0.782 1.00 90.50 89 SER A O 1
ATOM 730 N N . THR A 1 90 ? -1.749 0.659 -0.531 1.00 90.31 90 THR A N 1
ATOM 731 C CA . THR A 1 90 ? -2.228 0.065 -1.790 1.00 90.31 90 THR A CA 1
ATOM 732 C C . THR A 1 90 ? -1.574 -1.290 -2.053 1.00 90.31 90 THR A C 1
ATOM 734 O O . THR A 1 90 ? -2.247 -2.218 -2.494 1.00 90.31 90 THR A O 1
ATOM 737 N N . TYR A 1 91 ? -0.292 -1.450 -1.705 1.00 89.88 91 TYR A N 1
ATOM 738 C CA . TYR A 1 91 ? 0.386 -2.745 -1.763 1.00 89.88 91 TYR A CA 1
ATOM 739 C C . TYR A 1 91 ? -0.287 -3.802 -0.888 1.00 89.88 91 TYR A C 1
ATOM 741 O O . TYR A 1 91 ? -0.579 -4.894 -1.373 1.00 89.88 91 TYR A O 1
ATOM 749 N N . TYR A 1 92 ? -0.544 -3.494 0.385 1.00 91.56 92 TYR A N 1
ATOM 750 C CA . TYR A 1 92 ? -1.147 -4.460 1.302 1.00 91.56 92 TYR A CA 1
ATOM 751 C C . TYR A 1 92 ? -2.571 -4.837 0.882 1.00 91.56 92 TYR A C 1
ATOM 753 O O . TYR A 1 92 ? -2.917 -6.017 0.915 1.00 91.56 92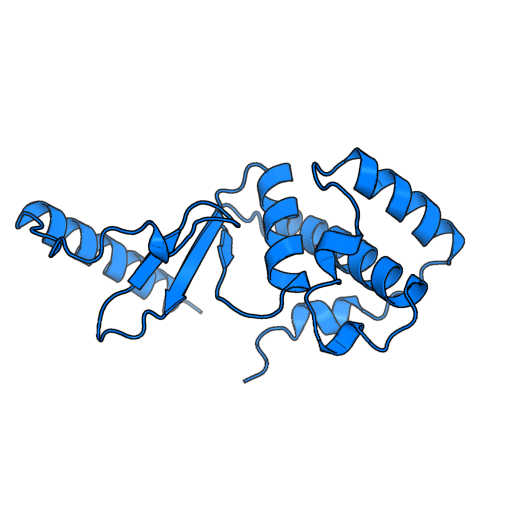 TYR A O 1
ATOM 761 N N . VAL A 1 93 ? -3.374 -3.870 0.425 1.00 92.25 93 VAL A N 1
ATOM 762 C CA . VAL A 1 93 ? -4.719 -4.129 -0.121 1.00 92.25 93 VAL A CA 1
ATOM 763 C C . VAL A 1 93 ? -4.645 -5.034 -1.351 1.00 92.25 93 VAL A C 1
ATOM 765 O O . VAL A 1 93 ? -5.350 -6.040 -1.404 1.00 92.25 93 VAL A O 1
ATOM 768 N N . ALA A 1 94 ? -3.736 -4.754 -2.288 1.00 90.94 94 ALA A N 1
ATOM 769 C CA . ALA A 1 94 ? -3.529 -5.599 -3.460 1.00 90.94 94 ALA A CA 1
ATOM 770 C C . ALA A 1 94 ? -3.119 -7.031 -3.083 1.00 90.94 94 ALA A C 1
ATOM 772 O O . ALA A 1 94 ? -3.684 -7.984 -3.611 1.00 90.94 94 ALA A O 1
ATOM 773 N N . GLN A 1 95 ? -2.202 -7.196 -2.122 1.00 90.81 95 GLN A N 1
ATOM 774 C CA . GLN A 1 95 ? -1.804 -8.515 -1.616 1.00 90.81 95 GLN A CA 1
ATOM 775 C C . GLN A 1 95 ? -2.994 -9.287 -1.036 1.00 90.81 95 GLN A C 1
ATOM 777 O O . GLN A 1 95 ? -3.208 -10.438 -1.411 1.00 90.81 95 GLN A O 1
ATOM 782 N N . LYS A 1 96 ? -3.805 -8.649 -0.179 1.00 92.25 96 LYS A N 1
ATOM 783 C CA . LYS A 1 96 ? -5.016 -9.257 0.398 1.00 92.25 96 LYS A CA 1
ATOM 784 C C . LYS A 1 96 ? -5.993 -9.728 -0.686 1.00 92.25 96 LYS A C 1
ATOM 786 O O . LYS A 1 96 ? -6.628 -10.767 -0.538 1.00 92.25 96 LYS A O 1
ATOM 791 N N . MET A 1 97 ? -6.091 -8.981 -1.781 1.00 90.12 97 MET A N 1
ATOM 792 C CA . MET A 1 97 ? -6.998 -9.261 -2.896 1.00 90.12 97 MET A CA 1
ATOM 793 C C . MET A 1 97 ? -6.392 -10.146 -3.993 1.00 90.12 97 MET A C 1
ATOM 795 O O . MET A 1 97 ? -7.029 -10.356 -5.021 1.00 90.12 97 MET A O 1
ATOM 799 N N . ASN A 1 98 ? -5.184 -10.686 -3.791 1.00 90.75 98 ASN A N 1
ATOM 800 C CA . ASN A 1 98 ? -4.439 -11.456 -4.796 1.00 90.75 98 ASN A CA 1
ATOM 801 C C . ASN A 1 98 ? -4.223 -10.697 -6.120 1.00 90.75 98 ASN A C 1
ATOM 803 O O . ASN A 1 98 ? -4.139 -11.297 -7.192 1.00 90.75 98 ASN A O 1
ATOM 807 N N . VAL A 1 99 ? -4.109 -9.371 -6.044 1.00 87.94 99 VAL A N 1
ATOM 808 C CA . VAL A 1 99 ? -3.812 -8.506 -7.185 1.00 87.94 99 VAL A CA 1
ATOM 809 C C . VAL A 1 99 ? -2.291 -8.389 -7.337 1.00 87.94 99 VAL A C 1
ATOM 811 O O . VAL A 1 99 ? -1.612 -7.967 -6.396 1.00 87.94 99 VAL A O 1
ATOM 814 N N . PRO A 1 100 ? -1.714 -8.748 -8.499 1.00 86.19 100 PRO A N 1
ATOM 815 C CA . PRO A 1 100 ? -0.291 -8.569 -8.753 1.00 86.19 100 PRO A CA 1
ATOM 816 C C . PRO A 1 100 ? 0.090 -7.083 -8.739 1.00 86.19 100 PRO A C 1
ATOM 818 O O . PRO A 1 100 ? -0.540 -6.256 -9.403 1.00 86.19 100 PRO A O 1
ATOM 821 N N . THR A 1 101 ? 1.166 -6.768 -8.014 1.00 84.19 101 THR A N 1
ATOM 822 C CA . THR A 1 101 ? 1.686 -5.405 -7.860 1.00 84.19 101 THR A CA 1
ATOM 823 C C . THR A 1 101 ? 3.028 -5.244 -8.558 1.00 84.19 101 THR A C 1
ATOM 825 O O . THR A 1 101 ? 3.954 -6.029 -8.340 1.00 84.19 101 THR A O 1
ATOM 828 N N . TYR A 1 102 ? 3.149 -4.177 -9.340 1.00 82.75 102 TYR A N 1
ATOM 829 C CA . TYR A 1 102 ? 4.368 -3.775 -10.026 1.00 82.75 102 TYR A CA 1
ATOM 830 C C . TYR A 1 102 ? 4.747 -2.351 -9.630 1.00 82.75 102 TYR A C 1
ATOM 832 O O . TYR A 1 102 ? 3.902 -1.457 -9.621 1.00 82.75 102 TYR A O 1
ATOM 840 N N . TYR A 1 103 ? 6.023 -2.123 -9.335 1.00 76.56 103 TYR A N 1
ATOM 841 C CA . TYR A 1 103 ? 6.546 -0.780 -9.109 1.00 76.56 103 TYR A CA 1
ATOM 842 C C . TYR A 1 103 ? 7.299 -0.309 -10.332 1.00 76.56 103 TYR A C 1
ATOM 844 O O . TYR A 1 103 ? 8.202 -0.998 -10.812 1.00 76.56 103 TYR A O 1
ATOM 852 N N . PHE A 1 104 ? 6.932 0.880 -10.789 1.00 71.75 104 PHE A N 1
ATOM 853 C CA . PHE A 1 104 ? 7.610 1.576 -11.861 1.00 71.75 104 PHE A CA 1
ATOM 854 C C . PHE A 1 104 ? 8.486 2.667 -11.256 1.00 71.75 104 PHE A C 1
ATOM 856 O O . PHE A 1 104 ? 7.986 3.593 -10.611 1.00 71.75 104 PHE A O 1
ATOM 863 N N . ASN A 1 105 ? 9.799 2.533 -11.427 1.00 65.69 105 ASN A N 1
ATOM 864 C CA . ASN A 1 105 ? 10.763 3.488 -10.900 1.00 65.69 105 ASN A CA 1
ATOM 865 C C . ASN A 1 105 ? 11.532 4.157 -12.044 1.00 65.69 105 ASN A C 1
ATOM 867 O O . ASN A 1 105 ? 11.985 3.476 -12.967 1.00 65.69 105 ASN A O 1
ATOM 871 N N . TYR A 1 106 ? 11.672 5.482 -11.967 1.00 59.16 106 TYR A N 1
ATOM 872 C CA . TYR A 1 106 ? 12.523 6.239 -12.878 1.00 59.16 106 TYR A CA 1
ATOM 873 C C . TYR A 1 106 ? 13.972 6.028 -12.462 1.00 59.16 106 TYR A C 1
ATOM 875 O O . TYR A 1 106 ? 14.367 6.375 -11.348 1.00 59.16 106 TYR A O 1
ATOM 883 N N . PHE A 1 107 ? 14.765 5.447 -13.355 1.00 58.06 107 PHE A N 1
ATOM 884 C CA . PHE A 1 107 ? 16.186 5.278 -13.110 1.00 58.06 107 PHE A CA 1
ATOM 885 C C . PHE A 1 107 ? 16.945 6.547 -13.535 1.00 58.06 107 PHE A C 1
ATOM 887 O O . PHE A 1 107 ? 16.571 7.169 -14.528 1.00 58.06 107 PHE A O 1
ATOM 894 N N . PRO A 1 108 ? 18.026 6.949 -12.839 1.00 53.62 108 PRO A N 1
ATOM 895 C CA . PRO A 1 108 ? 18.839 8.109 -13.227 1.00 53.62 108 PRO A CA 1
ATOM 896 C C . PRO A 1 108 ? 19.591 7.953 -14.565 1.00 53.62 108 PRO A C 1
ATOM 898 O O . PRO A 1 108 ? 20.292 8.877 -14.972 1.00 53.62 108 PRO A O 1
ATOM 901 N N . PHE A 1 109 ? 19.468 6.812 -15.251 1.00 51.75 109 PHE A N 1
ATOM 902 C CA . PHE A 1 109 ? 20.020 6.598 -16.588 1.00 51.75 109 PHE A CA 1
ATOM 903 C C . PHE A 1 109 ? 18.915 6.718 -17.639 1.00 51.75 109 PHE A C 1
ATOM 905 O O . PHE A 1 109 ? 17.835 6.149 -17.477 1.00 51.75 109 PHE A O 1
ATOM 912 N N . TYR A 1 110 ? 19.204 7.458 -18.712 1.00 48.03 110 TYR A N 1
ATOM 913 C CA . TYR A 1 110 ? 18.278 7.696 -19.817 1.00 48.03 110 TYR A CA 1
ATOM 914 C C . TYR A 1 110 ? 17.708 6.376 -20.373 1.00 48.03 110 TYR A C 1
ATOM 916 O O . TYR A 1 110 ? 18.413 5.371 -20.479 1.00 48.03 110 TYR A O 1
ATOM 924 N N . ASP A 1 111 ? 16.410 6.393 -20.682 1.00 53.53 111 ASP A N 1
ATOM 925 C CA . ASP A 1 111 ? 15.644 5.333 -21.355 1.00 53.53 111 ASP A CA 1
ATOM 926 C C . ASP A 1 111 ? 15.537 3.969 -20.646 1.00 53.53 111 ASP A C 1
ATOM 928 O O . ASP A 1 111 ? 15.038 3.007 -21.230 1.00 53.53 111 ASP A O 1
ATOM 932 N N . THR A 1 112 ? 15.927 3.865 -19.370 1.00 56.53 112 THR A N 1
ATOM 933 C CA . THR A 1 112 ? 15.815 2.608 -18.612 1.00 56.53 112 THR A CA 1
ATOM 934 C C . THR A 1 112 ? 14.711 2.678 -17.562 1.00 56.53 112 THR A C 1
ATOM 936 O O . THR A 1 112 ? 14.751 3.496 -16.643 1.00 56.53 112 THR A O 1
ATOM 939 N N . HIS A 1 113 ? 13.746 1.764 -17.664 1.00 61.56 113 HIS A N 1
ATOM 940 C CA . HIS A 1 113 ? 12.689 1.581 -16.673 1.00 61.56 113 HIS A CA 1
ATOM 941 C C . HIS A 1 113 ? 12.858 0.235 -15.980 1.00 61.56 113 HIS A C 1
ATOM 943 O O . HIS A 1 113 ? 13.083 -0.785 -16.632 1.00 61.56 113 HIS A O 1
ATOM 949 N N . VAL A 1 114 ? 12.728 0.223 -14.655 1.00 64.25 114 VAL A N 1
ATOM 950 C CA . VAL A 1 114 ? 12.798 -1.009 -13.866 1.00 64.25 114 VAL A CA 1
ATOM 951 C C . VAL A 1 114 ? 11.407 -1.341 -13.350 1.00 64.25 114 VAL A C 1
ATOM 953 O O . VAL A 1 114 ? 10.765 -0.513 -12.701 1.00 64.25 114 VAL A O 1
ATOM 956 N N . ILE A 1 115 ? 10.962 -2.567 -13.632 1.00 67.94 115 ILE A N 1
ATOM 957 C CA . ILE A 1 115 ? 9.731 -3.134 -13.084 1.00 67.94 115 ILE A CA 1
ATOM 958 C C . ILE A 1 115 ? 10.103 -4.019 -11.899 1.00 67.94 115 ILE A C 1
ATOM 960 O O . ILE A 1 115 ? 10.739 -5.063 -12.062 1.00 67.94 115 ILE A O 1
ATOM 964 N N . LEU A 1 116 ? 9.674 -3.630 -10.703 1.00 67.69 116 LEU A N 1
ATOM 965 C CA . LEU A 1 116 ? 9.873 -4.423 -9.491 1.00 67.69 116 LEU A CA 1
ATOM 966 C C . LEU A 1 116 ? 8.579 -5.140 -9.106 1.00 67.69 116 LEU A C 1
ATOM 968 O O . LEU A 1 116 ? 7.502 -4.561 -9.195 1.00 67.69 116 LEU A O 1
ATOM 972 N N . LYS A 1 117 ? 8.686 -6.390 -8.641 1.00 69.56 117 LYS A N 1
ATOM 973 C CA . LYS A 1 117 ? 7.534 -7.216 -8.218 1.00 69.56 117 LYS A CA 1
ATOM 974 C C . LYS A 1 117 ? 7.300 -7.242 -6.703 1.00 69.56 117 LYS A C 1
ATOM 976 O O . LYS A 1 117 ? 6.347 -7.863 -6.249 1.00 69.56 117 LYS A O 1
ATOM 981 N N . LYS A 1 118 ? 8.192 -6.638 -5.912 1.00 67.69 118 LYS A N 1
ATOM 982 C CA . LYS A 1 118 ? 8.103 -6.615 -4.445 1.00 67.69 118 LYS A CA 1
ATOM 983 C C . LYS A 1 118 ? 8.284 -5.200 -3.913 1.00 67.69 118 LYS A C 1
ATOM 985 O O . LYS A 1 118 ? 9.046 -4.429 -4.492 1.00 67.69 118 LYS A O 1
ATOM 990 N N . LEU A 1 119 ? 7.609 -4.895 -2.802 1.00 66.50 119 LEU A N 1
ATOM 991 C CA . LEU A 1 119 ? 7.664 -3.595 -2.120 1.00 66.50 119 LEU A CA 1
ATOM 992 C C . LEU A 1 119 ? 9.085 -3.234 -1.651 1.00 66.50 119 LEU A C 1
ATOM 994 O O . LEU A 1 119 ? 9.453 -2.061 -1.664 1.00 66.50 119 LEU A O 1
ATOM 998 N N . ASP A 1 120 ? 9.856 -4.241 -1.241 1.00 64.19 120 ASP A N 1
ATOM 999 C CA . ASP A 1 120 ? 11.221 -4.159 -0.710 1.00 64.19 120 ASP A CA 1
ATOM 1000 C C . ASP A 1 120 ? 12.299 -4.439 -1.765 1.00 64.19 120 ASP A C 1
ATOM 1002 O O . ASP A 1 120 ? 13.479 -4.557 -1.430 1.00 64.19 120 ASP A O 1
ATOM 1006 N N . ALA A 1 121 ? 11.913 -4.584 -3.037 1.00 58.81 121 ALA A N 1
ATOM 1007 C CA . ALA A 1 121 ? 12.858 -4.916 -4.087 1.00 58.81 121 ALA A CA 1
ATOM 1008 C C . ALA A 1 121 ? 13.930 -3.822 -4.182 1.00 58.81 121 ALA A C 1
ATOM 1010 O O . ALA A 1 121 ? 13.670 -2.678 -4.556 1.00 58.81 121 ALA A O 1
ATOM 1011 N N . ASN A 1 122 ? 15.150 -4.194 -3.805 1.00 58.75 122 ASN A N 1
ATOM 1012 C CA . ASN A 1 122 ? 16.274 -3.285 -3.768 1.00 58.75 122 ASN A CA 1
ATOM 1013 C C . ASN A 1 122 ? 16.750 -3.016 -5.199 1.00 58.75 122 ASN A C 1
ATOM 1015 O O . ASN A 1 122 ? 17.245 -3.916 -5.868 1.00 58.75 122 ASN A O 1
ATOM 1019 N N . LEU A 1 123 ? 16.654 -1.774 -5.669 1.00 59.34 123 LEU A N 1
ATOM 1020 C CA . LEU A 1 123 ? 17.212 -1.401 -6.973 1.00 59.34 123 LEU A CA 1
ATOM 1021 C C . LEU A 1 123 ? 18.717 -1.684 -7.070 1.00 59.34 123 LEU A C 1
ATOM 1023 O O . LEU A 1 123 ? 19.217 -1.954 -8.154 1.00 59.34 123 LEU A O 1
ATOM 1027 N N . LEU A 1 124 ? 19.432 -1.670 -5.941 1.00 58.00 124 LEU A N 1
ATOM 1028 C CA . LEU A 1 124 ? 20.860 -1.981 -5.881 1.00 58.00 124 LEU A CA 1
ATOM 1029 C C . LEU A 1 124 ? 21.160 -3.467 -6.121 1.00 58.00 124 LEU A C 1
ATOM 1031 O O . LEU A 1 124 ? 22.314 -3.808 -6.355 1.00 58.00 124 LEU A O 1
ATOM 1035 N N . SER A 1 125 ? 20.157 -4.354 -6.047 1.00 53.81 125 SER A N 1
ATOM 1036 C CA . SER A 1 125 ? 20.319 -5.767 -6.412 1.00 53.81 125 SER A CA 1
ATOM 1037 C C . SER A 1 125 ? 20.012 -6.047 -7.882 1.00 53.81 125 SER A C 1
ATOM 1039 O O . SER A 1 125 ? 20.197 -7.176 -8.338 1.00 53.81 125 SER A O 1
ATOM 1041 N N . VAL A 1 126 ? 19.565 -5.039 -8.637 1.00 58.28 126 VAL A N 1
ATOM 1042 C CA . VAL A 1 126 ? 19.461 -5.138 -10.090 1.00 58.28 126 VAL A CA 1
ATOM 1043 C C . VAL A 1 126 ? 20.877 -5.071 -10.650 1.00 58.28 126 VAL A C 1
ATOM 1045 O O . VAL A 1 126 ? 21.593 -4.093 -10.446 1.00 58.28 126 VAL A O 1
ATOM 1048 N N . ASP A 1 127 ? 21.299 -6.129 -11.339 1.00 58.53 127 ASP A N 1
ATOM 1049 C CA . ASP A 1 127 ? 22.571 -6.143 -12.057 1.00 58.53 127 ASP A CA 1
ATOM 1050 C C . ASP A 1 127 ? 22.487 -5.203 -13.268 1.00 58.53 127 ASP A C 1
ATOM 1052 O O . ASP A 1 127 ? 22.112 -5.595 -14.372 1.00 58.53 127 ASP A O 1
ATOM 1056 N N . MET A 1 128 ? 22.829 -3.938 -13.030 1.00 57.03 128 MET A N 1
ATOM 1057 C CA . MET A 1 128 ? 22.830 -2.869 -14.029 1.00 57.03 128 MET A CA 1
ATOM 1058 C C . MET A 1 128 ? 24.004 -2.975 -15.016 1.00 57.03 128 MET A C 1
ATOM 1060 O O . MET A 1 128 ? 24.075 -2.195 -15.963 1.00 57.03 128 MET A O 1
ATOM 1064 N N . SER A 1 129 ? 24.949 -3.899 -14.795 1.00 56.88 129 SER A N 1
ATOM 1065 C CA . SER A 1 129 ? 26.088 -4.107 -15.699 1.00 56.88 129 SER A CA 1
ATOM 1066 C C . SER A 1 129 ? 25.702 -4.909 -16.941 1.00 56.88 129 SER A C 1
ATOM 1068 O O . SER A 1 129 ? 26.362 -4.820 -17.980 1.00 56.88 129 SER A O 1
ATOM 1070 N N . LYS A 1 130 ? 24.588 -5.645 -16.868 1.00 54.34 130 LYS A N 1
ATOM 1071 C CA . LYS A 1 130 ? 24.004 -6.318 -18.020 1.00 54.34 130 LYS A CA 1
ATOM 1072 C C . LYS A 1 130 ? 23.279 -5.303 -18.886 1.00 54.34 130 LYS A C 1
ATOM 1074 O O . LYS A 1 130 ? 22.146 -4.917 -18.607 1.00 54.34 130 LYS A O 1
ATOM 1079 N N . LYS A 1 131 ? 23.904 -4.931 -20.006 1.00 58.19 131 LYS A N 1
ATOM 1080 C CA . LYS A 1 131 ? 23.116 -4.517 -21.169 1.00 58.19 131 LYS A CA 1
ATOM 1081 C C . LYS A 1 131 ? 22.123 -5.640 -21.455 1.00 58.19 131 LYS A C 1
ATOM 1083 O O . LYS A 1 131 ? 22.514 -6.803 -21.528 1.00 58.19 131 LYS A O 1
ATOM 1088 N N . LEU A 1 132 ? 20.849 -5.280 -21.555 1.00 60.59 132 LEU A N 1
ATOM 1089 C CA . LEU A 1 132 ? 19.800 -6.171 -22.024 1.00 60.59 132 LEU A CA 1
ATOM 1090 C C . LEU A 1 132 ? 20.139 -6.557 -23.469 1.00 60.59 132 LEU A C 1
ATOM 1092 O O . LEU A 1 132 ? 19.824 -5.823 -24.401 1.00 60.59 132 LEU A O 1
ATOM 1096 N N . ASP A 1 133 ? 20.841 -7.675 -23.637 1.00 64.62 133 ASP A N 1
ATOM 1097 C CA . ASP A 1 133 ? 21.108 -8.284 -24.939 1.00 64.62 133 ASP A CA 1
ATOM 1098 C C . ASP A 1 133 ? 19.860 -9.071 -25.346 1.00 64.62 133 ASP A C 1
ATOM 1100 O O . ASP A 1 133 ? 19.812 -10.299 -25.299 1.00 64.62 133 ASP A O 1
ATOM 1104 N N . LEU A 1 134 ? 18.779 -8.326 -25.584 1.00 68.56 134 LEU A N 1
ATOM 1105 C CA . LEU A 1 134 ? 17.516 -8.896 -26.026 1.00 68.56 134 LEU A CA 1
ATOM 1106 C C . LEU A 1 134 ? 17.701 -9.412 -27.446 1.00 68.56 134 LEU A C 1
ATOM 1108 O O . LEU A 1 134 ? 18.170 -8.692 -28.332 1.00 68.56 134 LEU A O 1
ATOM 1112 N N . SER A 1 135 ? 17.255 -10.637 -27.679 1.00 78.50 135 SER A N 1
ATOM 1113 C CA . SER A 1 135 ? 17.070 -11.136 -29.032 1.00 78.50 135 SER A CA 1
ATOM 1114 C C . SER A 1 135 ? 16.070 -10.259 -29.796 1.00 78.50 135 SER A C 1
ATOM 1116 O O . SER A 1 135 ? 15.203 -9.599 -29.218 1.00 78.50 135 SER A O 1
ATOM 1118 N N . GLU A 1 136 ? 16.142 -10.282 -31.126 1.00 81.69 136 GLU A N 1
ATOM 1119 C CA . GLU A 1 136 ? 15.218 -9.533 -31.990 1.00 81.69 136 GLU A CA 1
ATOM 1120 C C . GLU A 1 136 ? 13.740 -9.875 -31.699 1.00 81.69 136 GLU A C 1
ATOM 1122 O O . GLU A 1 136 ? 12.850 -9.031 -31.806 1.00 81.69 136 GLU A O 1
ATOM 1127 N N . GLN A 1 137 ? 13.473 -11.112 -31.271 1.00 75.56 137 GLN A N 1
ATOM 1128 C CA . GLN A 1 137 ? 12.138 -11.579 -30.911 1.00 75.56 137 GLN A CA 1
ATOM 1129 C C . GLN A 1 137 ? 11.647 -10.988 -29.583 1.00 75.56 137 GLN A C 1
ATOM 1131 O O . GLN A 1 137 ? 10.478 -10.616 -29.470 1.00 75.56 137 GLN A O 1
ATOM 1136 N N . GLU A 1 138 ? 12.526 -10.869 -28.588 1.00 67.69 138 GLU A N 1
ATOM 1137 C CA . GLU A 1 138 ? 12.199 -10.230 -27.310 1.00 67.69 138 GLU A CA 1
ATOM 1138 C C . GLU A 1 138 ? 11.973 -8.725 -27.480 1.00 67.69 138 GLU A C 1
ATOM 1140 O O . GLU A 1 138 ? 11.055 -8.178 -26.868 1.00 67.69 138 GLU A O 1
ATOM 1145 N N . TRP A 1 139 ? 12.731 -8.079 -28.372 1.00 77.19 139 TRP A N 1
ATOM 1146 C CA . TRP A 1 139 ? 12.504 -6.686 -28.762 1.00 77.19 139 TRP A CA 1
ATOM 1147 C C . TRP A 1 139 ? 11.116 -6.470 -29.360 1.00 77.19 139 TRP A C 1
ATOM 1149 O O . TRP A 1 139 ? 10.354 -5.645 -28.854 1.00 77.19 139 TRP A O 1
ATOM 1159 N N . ARG A 1 140 ? 10.735 -7.264 -30.368 1.00 74.50 140 ARG A N 1
ATOM 1160 C CA . ARG A 1 140 ? 9.391 -7.186 -30.967 1.00 74.50 140 ARG A CA 1
ATOM 1161 C C . ARG A 1 140 ? 8.295 -7.422 -29.932 1.00 74.50 140 ARG A C 1
ATOM 1163 O O . ARG A 1 140 ? 7.275 -6.740 -29.937 1.00 74.50 140 ARG A O 1
ATOM 1170 N N . ARG A 1 141 ? 8.514 -8.357 -29.003 1.00 67.19 141 ARG A N 1
ATOM 1171 C CA . ARG A 1 141 ? 7.546 -8.643 -27.941 1.00 67.19 141 ARG A CA 1
ATOM 1172 C C . ARG A 1 141 ? 7.386 -7.477 -26.966 1.00 67.19 141 ARG A C 1
ATOM 1174 O O . ARG A 1 141 ? 6.268 -7.200 -26.536 1.00 67.19 141 ARG A O 1
ATOM 1181 N N . ALA A 1 142 ? 8.475 -6.795 -26.620 1.00 66.62 142 ALA A N 1
ATOM 1182 C CA . ALA A 1 142 ? 8.427 -5.599 -25.787 1.00 66.62 142 ALA A CA 1
ATOM 1183 C C . ALA A 1 142 ? 7.674 -4.455 -26.490 1.00 66.62 142 ALA A C 1
ATOM 1185 O O . ALA A 1 142 ? 6.814 -3.827 -25.872 1.00 66.62 142 ALA A O 1
ATOM 1186 N N . GLU A 1 143 ? 7.927 -4.233 -27.783 1.00 73.94 143 GLU A N 1
ATOM 1187 C CA . GLU A 1 143 ? 7.213 -3.234 -28.590 1.00 73.94 143 GLU A CA 1
ATOM 1188 C C . GLU A 1 143 ? 5.707 -3.513 -28.669 1.00 73.94 143 GLU A C 1
ATOM 1190 O O . GLU A 1 143 ? 4.901 -2.601 -28.485 1.00 73.94 143 GLU A O 1
ATOM 1195 N N . GLU A 1 144 ? 5.307 -4.774 -28.861 1.00 75.31 144 GLU A N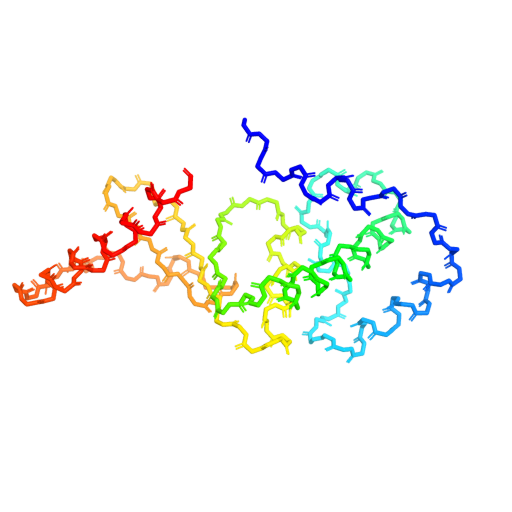 1
ATOM 1196 C CA . GLU A 1 144 ? 3.895 -5.176 -28.851 1.00 75.31 144 GLU A CA 1
ATOM 1197 C C . GLU A 1 144 ? 3.203 -4.830 -27.528 1.00 75.31 144 GLU A C 1
ATOM 1199 O O . GLU A 1 144 ? 2.084 -4.315 -27.530 1.00 75.31 144 GLU A O 1
ATOM 1204 N N . ILE A 1 145 ? 3.861 -5.096 -26.395 1.00 68.88 145 ILE A N 1
ATOM 1205 C CA . ILE A 1 145 ? 3.324 -4.791 -25.062 1.00 68.88 145 ILE A CA 1
ATOM 1206 C C . ILE A 1 145 ? 3.206 -3.275 -24.872 1.00 68.88 145 ILE A C 1
ATOM 1208 O O . ILE A 1 145 ? 2.175 -2.794 -24.401 1.00 68.88 145 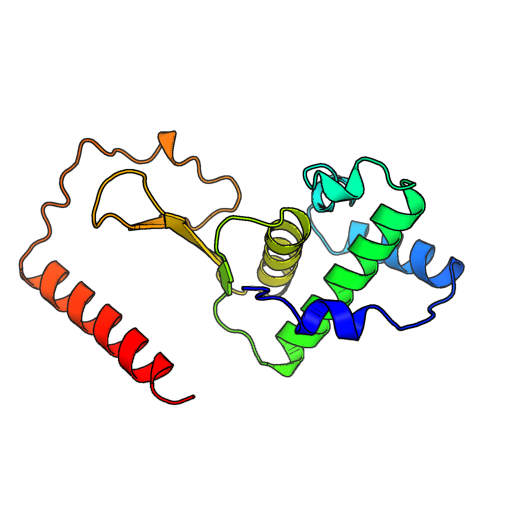ILE A O 1
ATOM 1212 N N . ILE A 1 146 ? 4.229 -2.512 -25.270 1.00 68.25 146 ILE A N 1
ATOM 1213 C CA . ILE A 1 146 ? 4.212 -1.045 -25.195 1.00 68.25 146 ILE A CA 1
ATOM 1214 C C . ILE A 1 146 ? 3.053 -0.479 -26.023 1.00 68.25 146 ILE A C 1
ATOM 1216 O O . ILE A 1 146 ? 2.325 0.390 -25.539 1.00 68.25 146 ILE A O 1
ATOM 1220 N N . GLU A 1 147 ? 2.829 -0.986 -27.236 1.00 73.38 147 GLU A N 1
ATOM 1221 C CA . GLU A 1 147 ? 1.721 -0.532 -28.080 1.00 73.38 147 GLU A CA 1
ATOM 1222 C C . GLU A 1 147 ? 0.345 -0.937 -27.549 1.00 73.38 147 GLU A C 1
ATOM 1224 O O . GLU A 1 147 ? -0.605 -0.160 -27.644 1.00 73.38 147 GLU A O 1
ATOM 1229 N N . GLN A 1 148 ? 0.214 -2.109 -26.925 1.00 67.00 148 GLN A N 1
ATOM 1230 C CA . GLN A 1 148 ? -1.023 -2.487 -26.235 1.00 67.00 148 GLN A CA 1
ATOM 1231 C C . GLN A 1 148 ? -1.351 -1.514 -25.098 1.00 67.00 148 GLN A C 1
ATOM 1233 O O . GLN A 1 148 ? -2.487 -1.050 -24.996 1.00 67.00 148 GLN A O 1
ATOM 1238 N N . VAL A 1 149 ? -0.352 -1.150 -24.290 1.00 58.81 149 VAL A N 1
ATOM 1239 C CA . VAL A 1 149 ? -0.515 -0.175 -23.202 1.00 58.81 149 VAL A CA 1
ATOM 1240 C C . VAL A 1 149 ? -0.843 1.217 -23.751 1.00 58.81 149 VAL A C 1
ATOM 1242 O O . VAL A 1 149 ? -1.738 1.882 -23.231 1.00 58.81 149 VAL A O 1
ATOM 1245 N N . ARG A 1 150 ? -0.181 1.660 -24.830 1.00 62.44 150 ARG A N 1
ATOM 1246 C CA . ARG A 1 150 ? -0.499 2.939 -25.490 1.00 62.44 150 ARG A CA 1
ATOM 1247 C C . ARG A 1 150 ? -1.940 2.976 -25.979 1.00 62.44 150 ARG A C 1
ATOM 1249 O O . ARG A 1 150 ? -2.647 3.930 -25.678 1.00 62.44 150 ARG A O 1
ATOM 1256 N N . ARG A 1 151 ? -2.403 1.935 -26.673 1.00 72.69 151 ARG A N 1
ATOM 1257 C CA . ARG A 1 151 ? -3.789 1.848 -27.167 1.00 72.69 151 ARG A CA 1
ATOM 1258 C C . ARG A 1 151 ? -4.813 1.864 -26.033 1.00 72.69 151 ARG A C 1
ATOM 1260 O O . ARG A 1 151 ? -5.841 2.525 -26.160 1.00 72.69 151 ARG A O 1
ATOM 1267 N N . ALA A 1 152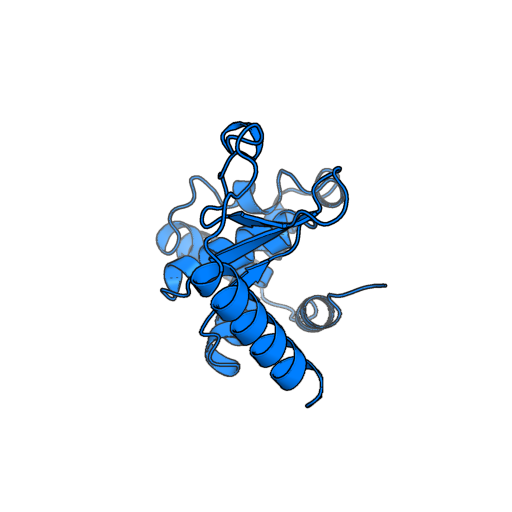 ? -4.513 1.196 -24.920 1.00 64.69 152 ALA A N 1
ATOM 1268 C CA . ALA A 1 152 ? -5.361 1.224 -23.732 1.00 64.69 152 ALA A CA 1
ATOM 1269 C C . ALA A 1 152 ? -5.464 2.635 -23.115 1.00 64.69 152 ALA A C 1
ATOM 1271 O O . ALA A 1 152 ? -6.534 3.018 -22.655 1.00 64.69 152 ALA A O 1
ATOM 1272 N N . ASN A 1 153 ? -4.395 3.437 -23.177 1.00 45.28 153 ASN A N 1
ATOM 1273 C CA . ASN A 1 153 ? -4.346 4.787 -22.599 1.00 45.28 153 ASN A CA 1
ATOM 1274 C C . ASN A 1 153 ? -4.896 5.910 -23.501 1.00 45.28 153 ASN A C 1
ATOM 1276 O O . ASN A 1 153 ? -5.069 7.026 -23.021 1.00 45.28 153 ASN A O 1
ATOM 1280 N N . VAL A 1 154 ? -5.169 5.654 -24.786 1.00 48.50 154 VAL A N 1
ATOM 1281 C CA . VAL A 1 154 ? -5.771 6.642 -25.715 1.00 48.50 154 VAL A CA 1
ATOM 1282 C C . VAL A 1 154 ? -7.310 6.573 -25.708 1.00 48.50 154 VAL A C 1
ATOM 1284 O O . VAL A 1 154 ? -7.975 7.396 -26.326 1.00 48.50 154 VAL A O 1
ATOM 1287 N N . SER A 1 155 ? -7.895 5.615 -24.984 1.00 41.75 155 SER A N 1
ATOM 1288 C CA . SER A 1 155 ? -9.348 5.384 -24.940 1.00 41.75 155 SER A CA 1
ATOM 1289 C C . SER A 1 155 ? -10.061 6.077 -23.761 1.00 41.75 155 SER A C 1
ATOM 1291 O O . SER A 1 155 ? -11.160 5.656 -23.401 1.00 41.75 155 SER A O 1
ATOM 1293 N N . VAL A 1 156 ? -9.446 7.102 -23.152 1.00 35.59 156 VAL A N 1
ATOM 1294 C CA . VAL A 1 156 ? -10.003 7.894 -22.032 1.00 35.59 156 VAL A CA 1
ATOM 1295 C C . VAL A 1 156 ? -10.327 9.311 -22.483 1.00 35.59 156 VAL A C 1
ATOM 1297 O O . VAL A 1 156 ? -9.433 9.946 -23.085 1.00 35.59 156 VAL A O 1
#

Organism: NCBI:txid412755